Protein AF-A0A957UK20-F1 (afdb_monomer_lite)

pLDDT: mean 92.4, std 5.55, range [62.78, 97.19]

Structure (mmCIF, N/CA/C/O backbone):
data_AF-A0A957UK20-F1
#
_entry.id   AF-A0A957UK20-F1
#
loop_
_atom_site.group_PDB
_atom_site.id
_atom_site.type_symbol
_atom_site.label_atom_id
_atom_site.label_alt_id
_atom_site.label_comp_id
_atom_site.label_asym_id
_atom_site.label_entity_id
_atom_site.label_seq_id
_atom_site.pdbx_PDB_ins_code
_atom_site.Cartn_x
_atom_site.Cartn_y
_atom_site.Cartn_z
_atom_site.occupancy
_atom_site.B_iso_or_equiv
_atom_site.auth_seq_id
_atom_site.auth_comp_id
_atom_site.auth_asym_id
_atom_site.auth_atom_id
_atom_site.pdbx_PDB_model_num
ATOM 1 N N . MET A 1 1 ? -15.874 -6.274 10.987 1.00 79.81 1 MET A N 1
ATOM 2 C CA . MET A 1 1 ? -15.876 -5.228 9.941 1.00 79.81 1 MET A CA 1
ATOM 3 C C . MET A 1 1 ? -14.621 -4.390 10.143 1.00 79.81 1 MET A C 1
ATOM 5 O O . MET A 1 1 ? -14.443 -3.924 11.260 1.00 79.81 1 MET A O 1
ATOM 9 N N . LYS A 1 2 ? -13.737 -4.273 9.141 1.00 86.25 2 LYS A N 1
ATOM 10 C CA . LYS A 1 2 ? -12.528 -3.425 9.195 1.00 86.25 2 LYS A CA 1
ATOM 11 C C . LYS A 1 2 ? -12.717 -2.233 8.255 1.00 86.25 2 LYS A C 1
ATOM 13 O O . LYS A 1 2 ? -13.177 -2.426 7.134 1.00 86.25 2 LYS A O 1
ATOM 18 N N . ILE A 1 3 ? -12.403 -1.027 8.722 1.00 91.38 3 ILE A N 1
ATOM 19 C CA . ILE A 1 3 ? -12.420 0.187 7.897 1.00 91.38 3 ILE A CA 1
ATOM 20 C C . ILE A 1 3 ? -11.055 0.295 7.215 1.00 91.38 3 ILE A C 1
ATOM 22 O O . ILE A 1 3 ? -10.031 0.197 7.888 1.00 91.38 3 ILE A O 1
ATOM 26 N N . GLY A 1 4 ? -11.055 0.465 5.893 1.00 92.69 4 GLY A N 1
ATOM 27 C CA . GLY A 1 4 ? -9.847 0.653 5.093 1.00 92.69 4 GLY A CA 1
ATOM 28 C C . GLY A 1 4 ? -9.841 1.989 4.357 1.00 92.69 4 GLY A C 1
ATOM 29 O O . GLY A 1 4 ? -10.852 2.692 4.312 1.00 92.69 4 GLY A O 1
ATOM 30 N N . ILE A 1 5 ? -8.696 2.324 3.769 1.00 95.31 5 ILE A N 1
ATOM 31 C CA . ILE A 1 5 ? -8.483 3.550 2.988 1.00 95.31 5 ILE A CA 1
ATOM 32 C C . ILE A 1 5 ? -7.709 3.251 1.701 1.00 95.31 5 ILE A C 1
ATOM 34 O O . ILE A 1 5 ? -7.027 2.234 1.595 1.00 95.31 5 ILE A O 1
ATOM 38 N N . PHE A 1 6 ? -7.783 4.141 0.715 1.00 94.62 6 PHE A N 1
ATOM 39 C CA . PHE A 1 6 ? -6.855 4.113 -0.414 1.00 94.62 6 PHE A CA 1
ATOM 40 C C . PHE A 1 6 ? -5.496 4.662 0.021 1.00 94.62 6 PHE A C 1
ATOM 42 O O . PHE A 1 6 ? -5.424 5.771 0.559 1.00 94.62 6 PHE A O 1
ATOM 49 N N . ASP A 1 7 ? -4.430 3.911 -0.241 1.00 91.88 7 ASP A N 1
ATOM 50 C CA . ASP A 1 7 ? -3.036 4.295 0.020 1.00 91.88 7 ASP A CA 1
ATOM 51 C C . ASP A 1 7 ? -2.688 5.695 -0.519 1.00 91.88 7 ASP A C 1
ATOM 53 O O . ASP A 1 7 ? -2.017 6.482 0.143 1.00 91.88 7 ASP A O 1
ATOM 57 N N . ASN A 1 8 ? -3.231 6.055 -1.680 1.00 92.00 8 ASN A N 1
ATOM 58 C CA . ASN A 1 8 ? -2.986 7.334 -2.340 1.00 92.00 8 ASN A CA 1
ATOM 59 C C . ASN A 1 8 ? -3.862 8.501 -1.833 1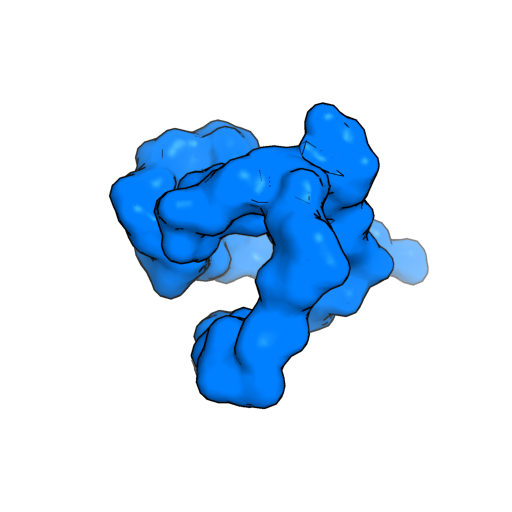.00 92.00 8 ASN A C 1
ATOM 61 O O . ASN A 1 8 ? -3.787 9.603 -2.401 1.00 92.00 8 ASN A O 1
ATOM 65 N N . THR A 1 9 ? -4.687 8.286 -0.798 1.00 94.69 9 THR A N 1
ATOM 66 C CA . THR A 1 9 ? -5.465 9.353 -0.139 1.00 94.69 9 THR A CA 1
ATOM 67 C C . THR A 1 9 ? -4.518 10.342 0.529 1.00 94.69 9 THR A C 1
ATOM 69 O O . THR A 1 9 ? -4.650 11.557 0.369 1.00 94.69 9 THR A O 1
ATOM 72 N N . PHE A 1 10 ? -3.496 9.824 1.213 1.00 93.00 10 PHE A N 1
ATOM 73 C CA . PHE A 1 10 ? -2.383 10.626 1.695 1.00 93.00 10 PHE A CA 1
ATOM 74 C C . PHE A 1 10 ? -1.360 10.764 0.571 1.00 93.00 10 PHE A C 1
ATOM 76 O O . PHE A 1 10 ? -0.635 9.829 0.251 1.00 93.00 10 PHE A O 1
ATOM 83 N N . LYS A 1 11 ? -1.282 11.948 -0.044 1.00 92.12 11 LYS A N 1
ATOM 84 C CA . LYS A 1 11 ? -0.295 12.210 -1.100 1.00 92.12 11 LYS A CA 1
ATOM 85 C C . LYS A 1 11 ? 1.119 12.161 -0.519 1.00 92.12 11 LYS A C 1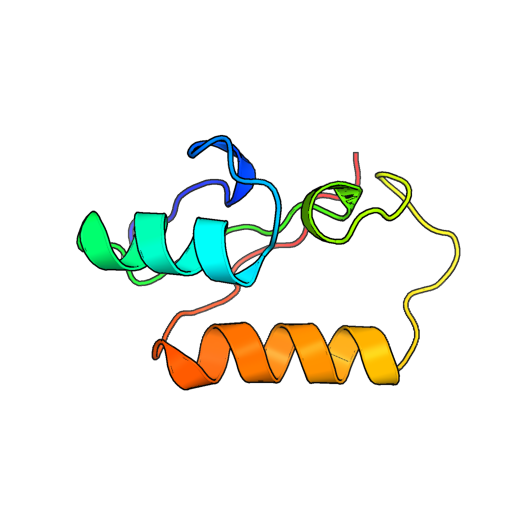
ATOM 87 O O . LYS A 1 11 ? 1.541 13.068 0.206 1.00 92.12 11 LYS A O 1
ATOM 92 N N . ARG A 1 12 ? 1.829 11.071 -0.810 1.00 93.44 12 ARG A N 1
ATOM 93 C CA . ARG A 1 12 ? 3.186 10.767 -0.347 1.00 93.44 12 ARG A CA 1
ATOM 94 C C . ARG A 1 12 ? 4.010 10.189 -1.500 1.00 93.44 12 ARG A C 1
ATOM 96 O O . ARG A 1 12 ? 3.430 9.599 -2.406 1.00 93.44 12 ARG A O 1
ATOM 103 N N . PRO A 1 13 ? 5.338 10.396 -1.496 1.00 88.19 13 PRO A N 1
ATOM 104 C CA . PRO A 1 13 ? 6.188 10.019 -2.623 1.00 88.19 13 PRO A CA 1
ATOM 105 C C . PRO A 1 13 ? 6.501 8.518 -2.690 1.00 88.19 13 PRO A C 1
ATOM 107 O O . PRO A 1 13 ? 6.974 8.058 -3.721 1.00 88.19 13 PRO A O 1
ATOM 110 N N . THR A 1 14 ? 6.284 7.765 -1.608 1.00 91.81 14 THR A N 1
ATOM 111 C CA . THR A 1 14 ? 6.605 6.335 -1.527 1.00 91.81 14 THR A CA 1
ATOM 112 C C . THR A 1 14 ? 5.491 5.560 -0.832 1.00 91.81 14 THR A C 1
ATOM 114 O O . THR A 1 14 ? 4.742 6.131 -0.032 1.00 91.81 14 THR A O 1
ATOM 117 N N . LEU A 1 15 ? 5.422 4.249 -1.096 1.00 94.19 15 LEU A N 1
ATOM 118 C CA . LEU A 1 15 ? 4.509 3.339 -0.402 1.00 94.19 15 LEU A CA 1
ATOM 119 C C . LEU A 1 15 ? 4.712 3.382 1.116 1.00 94.19 15 LEU A C 1
ATOM 121 O O . LEU A 1 15 ? 3.740 3.521 1.846 1.00 94.19 15 LEU A O 1
ATOM 125 N N . ASP A 1 16 ? 5.956 3.337 1.590 1.00 95.50 16 ASP A N 1
ATOM 126 C CA . ASP A 1 16 ? 6.251 3.384 3.026 1.00 95.50 16 ASP A CA 1
ATOM 127 C C . ASP A 1 16 ? 5.707 4.652 3.683 1.00 95.50 16 ASP A C 1
ATOM 129 O O . ASP A 1 16 ? 4.988 4.575 4.674 1.00 95.50 16 ASP A O 1
ATOM 133 N N . ALA A 1 17 ? 5.950 5.818 3.077 1.00 95.44 17 ALA A N 1
ATOM 134 C CA . ALA A 1 17 ? 5.451 7.082 3.605 1.00 95.44 17 ALA A CA 1
ATOM 135 C C . ALA A 1 17 ? 3.914 7.172 3.558 1.00 95.44 17 ALA A C 1
ATOM 137 O O . ALA A 1 17 ? 3.308 7.836 4.404 1.00 95.44 17 ALA A O 1
ATOM 138 N N . ALA A 1 18 ? 3.278 6.534 2.571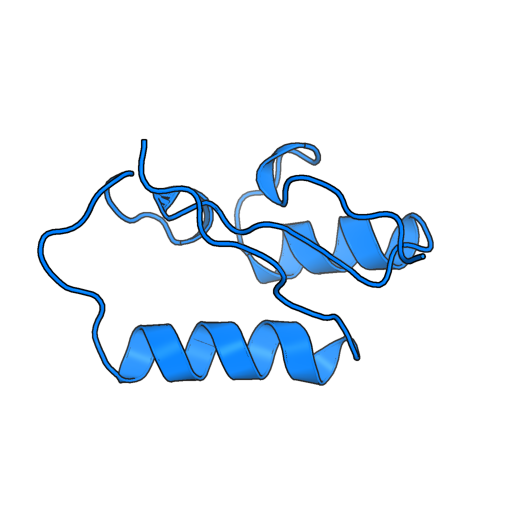 1.00 95.69 18 ALA A N 1
ATOM 139 C CA . ALA A 1 18 ? 1.825 6.423 2.503 1.00 95.69 18 ALA A CA 1
ATOM 140 C C . ALA A 1 18 ? 1.287 5.532 3.633 1.00 95.69 18 ALA A C 1
ATOM 142 O O . ALA A 1 18 ? 0.398 5.962 4.366 1.00 95.69 18 ALA A O 1
ATOM 143 N N . LEU A 1 19 ? 1.856 4.340 3.833 1.00 96.56 19 LEU A N 1
ATOM 144 C CA . LEU A 1 19 ? 1.438 3.418 4.893 1.00 96.56 19 LEU A CA 1
ATOM 145 C C . LEU A 1 19 ? 1.725 3.972 6.295 1.00 96.56 19 LEU A C 1
ATOM 147 O O . LEU A 1 19 ? 0.894 3.804 7.184 1.00 96.56 19 LEU A O 1
ATOM 151 N N . ASP A 1 20 ? 2.825 4.705 6.487 1.00 96.94 20 ASP A N 1
ATOM 152 C CA . ASP A 1 20 ? 3.101 5.436 7.732 1.00 96.94 20 ASP A CA 1
ATOM 153 C C . ASP A 1 20 ? 1.990 6.446 8.039 1.00 96.94 20 ASP A C 1
ATOM 155 O O . ASP A 1 20 ? 1.539 6.557 9.178 1.00 96.94 20 ASP A O 1
ATOM 159 N N . ALA A 1 21 ? 1.502 7.162 7.020 1.00 96.75 21 ALA A N 1
ATOM 160 C CA . ALA A 1 21 ? 0.397 8.101 7.184 1.00 96.75 21 ALA A CA 1
ATOM 161 C C . ALA A 1 21 ? -0.929 7.391 7.505 1.00 96.75 21 ALA A C 1
ATOM 163 O O . ALA A 1 21 ? -1.704 7.891 8.320 1.00 96.75 21 ALA A O 1
ATOM 164 N N . VAL A 1 22 ? -1.182 6.222 6.906 1.00 96.00 22 VAL A N 1
ATOM 165 C CA . VAL A 1 22 ? -2.364 5.404 7.219 1.00 96.00 22 VAL A CA 1
ATOM 166 C C . VAL A 1 22 ? -2.302 4.877 8.656 1.00 96.00 22 VAL A C 1
ATOM 168 O O . VAL A 1 22 ? -3.277 5.013 9.396 1.00 96.00 22 VAL A O 1
ATOM 171 N N . SER A 1 23 ? -1.147 4.361 9.078 1.00 96.12 23 SER A N 1
ATOM 172 C CA . SER A 1 23 ? -0.919 3.900 10.450 1.00 96.12 23 SER A CA 1
ATOM 173 C C . SER A 1 23 ? -1.073 5.045 11.460 1.00 96.12 23 SER A C 1
ATOM 175 O O . SER A 1 23 ? -1.786 4.904 12.454 1.00 96.12 23 SER A O 1
ATOM 177 N N . ALA A 1 24 ? -0.518 6.227 11.166 1.00 96.69 24 ALA A N 1
ATOM 178 C CA . ALA A 1 24 ? -0.678 7.425 11.994 1.00 96.69 24 ALA A CA 1
ATOM 179 C C . ALA A 1 24 ? -2.138 7.910 12.095 1.00 96.69 24 ALA A C 1
ATOM 181 O O . ALA A 1 24 ? -2.498 8.574 13.067 1.00 96.69 24 ALA A O 1
ATOM 182 N N . ALA A 1 25 ? -2.987 7.570 11.120 1.00 95.38 25 ALA A N 1
ATOM 183 C CA . ALA A 1 25 ? -4.425 7.828 11.152 1.00 95.38 25 ALA A CA 1
ATOM 184 C C . ALA A 1 25 ? -5.226 6.758 11.928 1.00 95.38 25 ALA A C 1
ATOM 186 O O . ALA A 1 25 ? -6.451 6.857 12.002 1.00 95.38 25 ALA A O 1
ATOM 187 N N . GLY A 1 26 ? -4.562 5.750 12.508 1.00 95.19 26 GLY A N 1
ATOM 188 C CA . GLY A 1 26 ? -5.193 4.680 13.288 1.00 95.19 26 GLY A CA 1
ATOM 189 C C . GLY A 1 26 ? -5.898 3.621 12.438 1.00 95.19 26 GLY A C 1
ATOM 190 O O . GLY A 1 26 ? -6.812 2.955 12.921 1.00 95.19 26 GLY A O 1
ATOM 191 N N . LEU A 1 27 ? -5.517 3.492 11.165 1.00 95.38 27 LEU A N 1
ATOM 192 C CA . LEU A 1 27 ? -6.087 2.521 10.238 1.00 95.38 27 LEU A CA 1
ATOM 193 C C . LEU A 1 27 ? -5.115 1.360 10.018 1.00 95.38 27 LEU A C 1
ATOM 195 O O . LEU A 1 27 ? -3.914 1.550 9.854 1.00 95.38 27 LEU A O 1
ATOM 199 N N . GLU A 1 28 ? -5.664 0.152 9.949 1.00 94.44 28 GLU A N 1
ATOM 200 C CA . GLU A 1 28 ? -4.894 -1.096 9.831 1.00 94.44 28 GLU A CA 1
ATOM 201 C C . GLU A 1 28 ? -5.090 -1.774 8.468 1.00 94.44 28 GLU A C 1
ATOM 203 O O . GLU A 1 28 ? -4.686 -2.914 8.263 1.00 94.44 28 GLU A O 1
ATOM 208 N N . CYS A 1 29 ? -5.772 -1.114 7.534 1.00 95.44 29 CYS A N 1
ATOM 209 C CA . CYS A 1 29 ? -6.180 -1.702 6.267 1.00 95.44 29 CYS A CA 1
ATOM 210 C C . CYS A 1 29 ? -6.081 -0.675 5.139 1.00 95.44 29 CYS A C 1
ATOM 212 O O . CYS A 1 29 ? -6.585 0.447 5.264 1.00 95.44 29 CYS A O 1
ATOM 214 N N . ALA A 1 30 ? -5.465 -1.072 4.025 1.00 95.31 30 ALA A N 1
ATOM 215 C CA . ALA A 1 30 ? -5.387 -0.240 2.833 1.00 95.31 30 ALA A CA 1
ATOM 216 C C . ALA A 1 30 ? -5.646 -1.025 1.539 1.00 95.31 30 ALA A C 1
ATOM 218 O O . ALA A 1 30 ? -5.370 -2.224 1.436 1.00 95.31 30 ALA A O 1
ATOM 219 N N . GLN A 1 31 ? -6.169 -0.319 0.539 1.00 94.81 31 GLN A N 1
ATOM 220 C CA . GLN A 1 31 ? -6.142 -0.730 -0.863 1.00 94.81 31 GLN A CA 1
ATOM 221 C C . GLN A 1 31 ? -4.970 -0.031 -1.553 1.00 94.81 31 GLN A C 1
ATOM 223 O O . GLN A 1 31 ? -4.790 1.176 -1.389 1.00 94.81 31 GLN A O 1
ATOM 228 N N . LEU A 1 32 ? -4.197 -0.801 -2.316 1.00 94.38 32 LEU A N 1
ATOM 229 C CA . LEU A 1 32 ? -2.962 -0.366 -2.965 1.00 94.38 32 LEU A CA 1
ATOM 230 C C . LEU A 1 32 ? -3.214 0.075 -4.408 1.00 94.38 32 LEU A C 1
ATOM 232 O O . LEU A 1 32 ? -3.905 -0.625 -5.153 1.00 94.38 32 LEU A O 1
ATOM 236 N N . HIS A 1 33 ? -2.594 1.177 -4.821 1.00 93.00 33 HIS A N 1
ATOM 237 C CA . HIS A 1 33 ? -2.491 1.569 -6.225 1.00 93.00 33 HIS A CA 1
ATOM 238 C C . HIS A 1 33 ? -1.071 1.329 -6.742 1.00 93.00 33 HIS A C 1
ATOM 240 O O . HIS A 1 33 ? -0.087 1.673 -6.089 1.00 93.00 33 HIS A O 1
ATOM 246 N N . MET A 1 34 ? -0.951 0.791 -7.958 1.00 91.25 34 MET A N 1
ATOM 247 C CA . MET A 1 34 ? 0.355 0.519 -8.573 1.00 91.25 34 MET A CA 1
ATOM 248 C C . MET A 1 34 ? 1.173 1.789 -8.838 1.00 91.25 34 MET A C 1
ATOM 250 O O . MET A 1 34 ? 2.400 1.778 -8.753 1.00 91.25 34 MET A O 1
ATOM 254 N N . ASN A 1 35 ? 0.501 2.922 -9.045 1.00 89.12 35 ASN A N 1
ATOM 255 C CA . ASN A 1 35 ? 1.167 4.214 -9.198 1.00 89.12 35 ASN A CA 1
ATOM 256 C C . ASN A 1 35 ? 1.919 4.672 -7.934 1.00 89.12 35 ASN A C 1
ATOM 258 O O . ASN A 1 35 ? 2.914 5.383 -8.054 1.00 89.12 35 ASN A O 1
ATOM 262 N N . THR A 1 36 ? 1.524 4.217 -6.741 1.00 89.88 36 THR A N 1
ATOM 263 C CA . THR A 1 36 ? 2.244 4.474 -5.481 1.00 89.88 36 THR A CA 1
ATOM 264 C C . THR A 1 36 ? 3.605 3.770 -5.450 1.00 89.88 36 THR A C 1
ATOM 266 O O . THR A 1 36 ? 4.516 4.187 -4.735 1.00 89.88 36 THR A O 1
ATOM 269 N N . LEU A 1 37 ? 3.762 2.721 -6.261 1.00 89.62 37 LEU A N 1
ATOM 270 C CA . LEU A 1 37 ? 5.020 2.013 -6.496 1.00 89.62 37 LEU A CA 1
ATOM 271 C C . LEU A 1 37 ? 5.797 2.576 -7.699 1.00 89.62 37 LEU A C 1
ATOM 273 O O . LEU A 1 37 ? 6.833 2.027 -8.064 1.00 89.62 37 LEU A O 1
ATOM 277 N N . GLY A 1 38 ? 5.307 3.649 -8.331 1.00 88.81 38 GLY A N 1
ATOM 278 C CA . GLY A 1 38 ? 5.886 4.207 -9.556 1.00 88.81 38 GLY A CA 1
ATOM 279 C C . GLY A 1 38 ? 5.658 3.347 -10.802 1.00 88.81 38 GLY A C 1
ATOM 280 O O . GLY A 1 38 ? 6.342 3.544 -11.803 1.00 88.81 38 GLY A O 1
ATOM 281 N N . MET A 1 39 ? 4.729 2.392 -10.742 1.00 89.94 39 MET A N 1
ATOM 282 C CA . MET A 1 39 ? 4.349 1.546 -11.872 1.00 89.94 39 MET A CA 1
ATOM 283 C C . MET A 1 39 ? 3.152 2.142 -12.619 1.00 89.94 39 MET A C 1
ATOM 285 O O . MET A 1 39 ? 2.416 2.978 -12.084 1.00 89.94 39 MET A O 1
ATOM 289 N N . ASP A 1 40 ? 2.920 1.665 -13.840 1.00 89.75 40 ASP A N 1
ATOM 290 C CA . ASP A 1 40 ? 1.664 1.917 -14.544 1.00 89.75 40 ASP A CA 1
ATOM 291 C C . ASP A 1 40 ? 0.475 1.427 -13.705 1.00 89.75 40 ASP A C 1
ATOM 293 O O . ASP A 1 40 ? 0.596 0.474 -12.934 1.00 89.75 40 ASP A O 1
ATOM 297 N N . ALA A 1 41 ? -0.686 2.075 -13.839 1.00 86.88 41 ALA A N 1
ATOM 298 C CA . ALA A 1 41 ? -1.877 1.733 -13.053 1.00 86.88 41 ALA A CA 1
ATOM 299 C C . ALA A 1 41 ? -2.312 0.268 -13.248 1.00 86.88 41 ALA A C 1
ATOM 301 O O . ALA A 1 41 ? -2.765 -0.377 -12.303 1.00 86.88 41 ALA A O 1
ATOM 302 N N . MET A 1 42 ? -2.111 -0.258 -14.457 1.00 89.62 42 MET A N 1
ATOM 303 C CA . MET A 1 42 ? -2.363 -1.645 -14.825 1.00 89.62 42 MET A CA 1
ATOM 304 C C . MET A 1 42 ? -1.135 -2.187 -15.570 1.00 89.62 42 MET A C 1
ATOM 306 O O . MET A 1 42 ? -1.085 -2.121 -16.797 1.00 89.62 42 MET A O 1
ATOM 310 N N . PRO A 1 43 ? -0.109 -2.661 -14.846 1.00 89.50 43 PRO A N 1
ATOM 311 C CA . PRO A 1 43 ? 1.075 -3.230 -15.469 1.00 89.50 43 PRO A CA 1
ATOM 312 C C . PRO A 1 43 ? 0.758 -4.631 -16.013 1.00 89.50 43 PRO A C 1
ATOM 314 O O . PRO A 1 43 ? 0.014 -5.387 -15.387 1.00 89.50 43 PRO A O 1
ATOM 317 N N . ASP A 1 44 ? 1.376 -5.015 -17.133 1.00 91.31 44 ASP A N 1
ATOM 318 C CA . ASP A 1 44 ? 1.205 -6.358 -17.720 1.00 91.31 44 ASP A CA 1
ATOM 319 C C . ASP A 1 44 ? 1.688 -7.480 -16.784 1.00 91.31 44 ASP A C 1
ATOM 321 O O . ASP A 1 44 ? 1.209 -8.614 -16.842 1.00 91.31 44 ASP A O 1
ATOM 325 N N . ALA 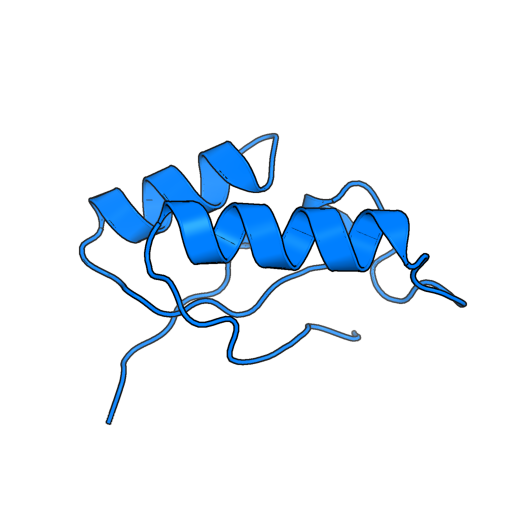A 1 45 ? 2.655 -7.169 -15.917 1.00 91.44 45 ALA A N 1
ATOM 326 C CA . ALA A 1 45 ? 3.189 -8.087 -14.926 1.00 91.44 45 ALA A CA 1
ATOM 327 C C . ALA A 1 45 ? 3.656 -7.350 -13.666 1.00 91.44 45 ALA A C 1
ATOM 329 O O . ALA A 1 45 ? 4.163 -6.228 -13.717 1.00 91.44 45 ALA A O 1
ATOM 330 N N . VAL A 1 46 ? 3.553 -8.034 -12.527 1.00 91.38 46 VAL A N 1
ATOM 331 C CA . VAL A 1 46 ? 4.138 -7.613 -11.251 1.00 91.38 46 VAL A CA 1
ATOM 332 C C . VAL A 1 46 ? 5.225 -8.618 -10.905 1.00 91.38 46 VAL A C 1
ATOM 334 O O . VAL A 1 46 ? 4.955 -9.813 -10.820 1.00 91.38 46 VAL A O 1
ATOM 337 N N . SER A 1 47 ? 6.463 -8.156 -10.738 1.00 94.25 47 SER A N 1
ATOM 338 C CA . SER A 1 47 ? 7.575 -9.056 -10.429 1.00 94.25 47 SER A CA 1
ATOM 339 C C . SER A 1 47 ? 7.483 -9.598 -9.000 1.00 94.25 47 SER A C 1
ATOM 341 O O . SER A 1 47 ? 6.928 -8.956 -8.102 1.00 94.25 47 SER A O 1
ATOM 343 N N . ASP A 1 48 ? 8.100 -10.756 -8.758 1.00 96.38 48 ASP A N 1
ATOM 344 C CA . ASP A 1 48 ? 8.188 -11.338 -7.414 1.00 96.38 48 ASP A CA 1
ATOM 345 C C . ASP A 1 48 ? 8.861 -10.385 -6.421 1.00 96.38 48 ASP A C 1
ATOM 347 O O . ASP A 1 48 ? 8.442 -10.298 -5.268 1.00 96.38 48 ASP A O 1
ATOM 351 N N . ALA A 1 49 ? 9.861 -9.624 -6.877 1.00 94.75 49 ALA A N 1
ATOM 352 C CA . ALA A 1 49 ? 10.551 -8.627 -6.065 1.00 94.75 49 ALA A CA 1
ATOM 353 C C . ALA A 1 49 ? 9.596 -7.525 -5.580 1.00 94.75 49 ALA A C 1
ATOM 355 O O . ALA A 1 49 ? 9.594 -7.200 -4.393 1.00 94.75 49 ALA A O 1
ATOM 356 N N . VAL A 1 50 ? 8.732 -7.011 -6.463 1.00 93.56 50 VAL A N 1
ATOM 357 C CA . VAL A 1 50 ? 7.705 -6.022 -6.095 1.00 93.56 50 VAL A CA 1
ATOM 358 C C . VAL A 1 50 ? 6.686 -6.642 -5.140 1.00 93.56 50 VAL A C 1
ATOM 360 O O . VAL A 1 50 ? 6.330 -6.037 -4.131 1.00 93.56 50 VAL A O 1
ATOM 363 N N . CYS A 1 51 ? 6.263 -7.882 -5.389 1.00 95.12 51 CYS A N 1
ATOM 364 C CA . CYS A 1 51 ? 5.350 -8.582 -4.486 1.00 95.12 51 CYS A CA 1
ATOM 365 C C . CYS A 1 51 ? 5.948 -8.777 -3.082 1.00 95.12 51 CYS A C 1
ATOM 367 O O . CYS A 1 51 ? 5.236 -8.650 -2.084 1.00 95.12 51 CYS A O 1
ATOM 369 N N . VAL A 1 52 ? 7.246 -9.092 -2.988 1.00 96.81 52 VAL A N 1
ATOM 370 C CA . VAL A 1 52 ? 7.970 -9.181 -1.710 1.00 96.81 52 VAL A CA 1
ATOM 371 C C . VAL A 1 52 ? 8.027 -7.814 -1.040 1.00 96.81 52 VAL A C 1
ATOM 373 O O . VAL A 1 52 ? 7.673 -7.724 0.131 1.00 96.81 52 VAL A O 1
ATOM 376 N N . GLN A 1 53 ? 8.384 -6.759 -1.775 1.00 95.12 53 GLN A N 1
ATOM 377 C CA . GLN A 1 53 ? 8.417 -5.393 -1.252 1.00 95.12 53 GLN A CA 1
ATOM 378 C C . GLN A 1 53 ? 7.064 -4.976 -0.659 1.00 95.12 53 GLN A C 1
ATOM 380 O O . 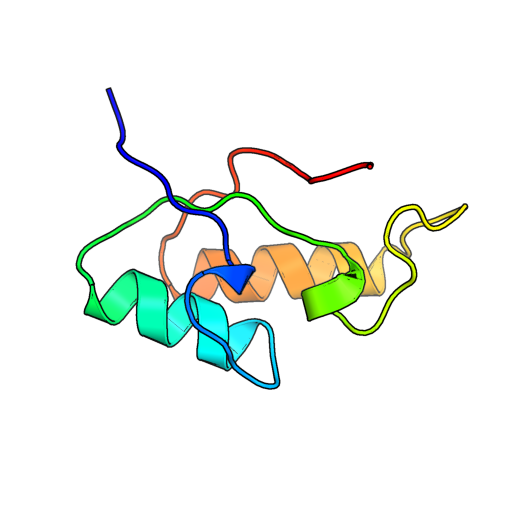GLN A 1 53 ? 7.021 -4.496 0.472 1.00 95.12 53 GLN A O 1
ATOM 385 N N . ILE A 1 54 ? 5.960 -5.204 -1.382 1.00 95.38 54 ILE A N 1
ATOM 386 C CA . ILE A 1 54 ? 4.605 -4.893 -0.905 1.00 95.38 54 ILE A CA 1
ATOM 387 C C . ILE A 1 54 ? 4.312 -5.655 0.390 1.00 95.38 54 ILE A C 1
ATOM 389 O O . ILE A 1 54 ? 3.900 -5.054 1.379 1.00 95.38 54 ILE A O 1
ATOM 393 N N . ARG A 1 55 ? 4.551 -6.973 0.418 1.00 96.00 55 ARG A N 1
ATOM 394 C CA . ARG A 1 55 ? 4.296 -7.782 1.620 1.00 96.00 55 ARG A CA 1
ATOM 395 C C . ARG A 1 55 ? 5.103 -7.298 2.819 1.00 96.00 55 ARG A C 1
ATOM 397 O O . ARG A 1 55 ? 4.540 -7.195 3.904 1.00 96.00 55 ARG A O 1
ATOM 404 N N . THR A 1 56 ? 6.382 -6.987 2.626 1.00 97.00 56 THR A N 1
ATOM 405 C CA . THR A 1 56 ? 7.248 -6.469 3.691 1.00 97.00 56 THR A CA 1
ATOM 406 C C . THR A 1 56 ? 6.727 -5.135 4.221 1.00 97.00 56 THR A C 1
ATOM 408 O O . TH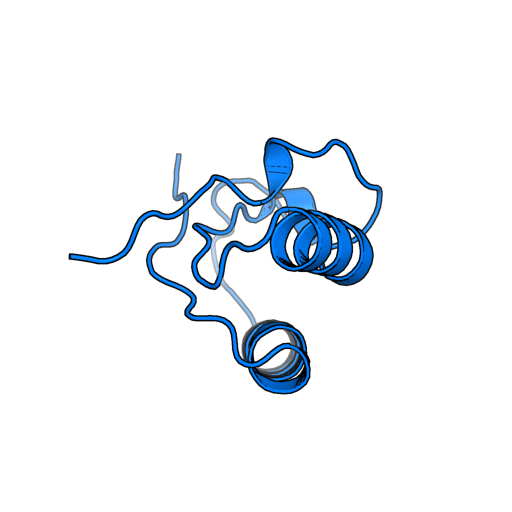R A 1 56 ? 6.526 -5.010 5.425 1.00 97.00 56 THR A O 1
ATOM 411 N N . ALA A 1 57 ? 6.404 -4.184 3.339 1.00 96.56 57 ALA A N 1
ATOM 412 C CA . ALA A 1 57 ? 5.945 -2.851 3.734 1.00 96.56 57 ALA A CA 1
ATOM 413 C C . ALA A 1 57 ? 4.649 -2.881 4.570 1.00 96.56 57 ALA A C 1
ATOM 415 O O . ALA A 1 57 ? 4.507 -2.118 5.530 1.00 96.56 57 ALA A O 1
ATOM 416 N N . PHE A 1 58 ? 3.714 -3.776 4.231 1.00 97.06 58 PHE A N 1
ATOM 417 C CA . PHE A 1 58 ? 2.487 -3.991 5.005 1.00 97.06 58 PHE A CA 1
ATOM 418 C C . PHE A 1 58 ? 2.755 -4.737 6.323 1.00 97.06 58 PHE A C 1
ATOM 420 O O . PHE A 1 58 ? 2.233 -4.344 7.369 1.00 97.06 58 PHE A O 1
ATOM 427 N N . ALA A 1 59 ? 3.598 -5.776 6.301 1.00 96.81 59 ALA A N 1
ATOM 428 C CA . ALA A 1 59 ? 3.918 -6.575 7.484 1.00 96.81 59 ALA A CA 1
ATOM 429 C C . ALA A 1 59 ? 4.649 -5.767 8.567 1.00 96.81 59 ALA A C 1
ATOM 431 O O . ALA A 1 59 ? 4.308 -5.888 9.743 1.00 96.81 59 ALA A O 1
ATOM 432 N N . GLU A 1 60 ? 5.590 -4.898 8.187 1.00 97.19 60 GLU A N 1
ATOM 433 C CA . GLU A 1 60 ? 6.318 -4.015 9.116 1.00 97.19 60 GLU A CA 1
ATOM 434 C C . GLU A 1 60 ? 5.387 -3.102 9.927 1.00 97.19 60 GLU A C 1
ATOM 436 O O . GLU A 1 60 ? 5.723 -2.696 11.038 1.00 97.19 60 GLU A O 1
ATOM 441 N N . ARG A 1 61 ? 4.192 -2.819 9.399 1.00 95.69 61 ARG A N 1
ATOM 442 C CA . ARG A 1 61 ? 3.182 -1.949 10.018 1.00 95.69 61 ARG A CA 1
ATOM 443 C C . ARG A 1 61 ? 1.988 -2.717 10.573 1.00 95.69 61 ARG A C 1
ATOM 445 O O . ARG A 1 61 ? 1.037 -2.098 11.036 1.00 95.69 61 ARG A O 1
ATOM 452 N N . SER A 1 62 ? 2.031 -4.053 10.534 1.00 95.19 62 SER A N 1
ATOM 453 C CA . SER A 1 62 ? 0.903 -4.921 10.902 1.00 95.19 62 SER A CA 1
ATOM 454 C C . SER A 1 62 ? -0.401 -4.537 10.180 1.00 95.19 62 SER A C 1
ATOM 456 O O . SER A 1 62 ? -1.475 -4.557 10.778 1.00 95.19 62 SER A O 1
ATOM 458 N N . MET A 1 63 ? -0.302 -4.156 8.901 1.00 95.50 63 MET A N 1
ATOM 459 C CA . MET A 1 63 ? -1.432 -3.716 8.083 1.00 95.50 63 MET A CA 1
ATOM 460 C C . MET A 1 63 ? -1.887 -4.795 7.100 1.00 95.50 63 MET A C 1
ATOM 462 O O . MET A 1 63 ? -1.074 -5.509 6.512 1.00 95.50 63 MET A O 1
ATOM 466 N N . ASP A 1 64 ? -3.191 -4.838 6.841 1.00 95.19 64 ASP A N 1
ATOM 467 C CA . ASP A 1 64 ? -3.793 -5.701 5.830 1.00 95.19 64 ASP A CA 1
ATOM 468 C C . ASP A 1 64 ? -3.864 -4.998 4.468 1.00 95.19 64 ASP A C 1
ATOM 470 O O . ASP A 1 64 ? -4.458 -3.922 4.325 1.00 95.19 64 ASP A O 1
ATOM 474 N N . LEU A 1 65 ? -3.339 -5.657 3.434 1.00 94.31 65 LEU A N 1
ATOM 475 C CA . LEU A 1 65 ? -3.630 -5.315 2.044 1.00 94.31 65 LEU A CA 1
ATOM 476 C C . LEU A 1 65 ? -4.952 -5.972 1.640 1.00 94.31 65 LEU A C 1
ATOM 478 O O . LEU A 1 65 ? -5.007 -7.182 1.430 1.00 94.31 65 LEU A O 1
ATOM 482 N N . SER A 1 66 ? -6.020 -5.183 1.525 1.00 89.00 66 SER A N 1
ATOM 483 C CA . SER A 1 66 ? -7.359 -5.735 1.249 1.00 89.00 66 SER A CA 1
ATOM 484 C C . SER A 1 66 ? -7.709 -5.826 -0.231 1.00 89.00 66 SER A C 1
ATOM 486 O O . SER A 1 66 ? -8.541 -6.645 -0.613 1.00 89.00 66 SER A O 1
ATOM 488 N N . CYS A 1 67 ? -7.119 -4.973 -1.067 1.00 88.69 67 CYS A N 1
ATOM 489 C CA . CYS A 1 67 ? -7.421 -4.923 -2.492 1.00 88.69 67 CYS A CA 1
ATOM 490 C C . CYS A 1 67 ? -6.277 -4.258 -3.263 1.00 88.69 67 CYS A C 1
ATOM 492 O O . CYS A 1 67 ? -5.520 -3.455 -2.711 1.00 88.69 67 CYS A O 1
ATOM 494 N N . LEU A 1 68 ? -6.197 -4.565 -4.552 1.00 88.00 68 LEU A N 1
ATOM 495 C CA . LEU A 1 68 ? -5.340 -3.895 -5.513 1.00 88.00 68 LEU A CA 1
ATOM 496 C C . LEU A 1 68 ? -6.218 -3.121 -6.506 1.00 88.00 68 LEU A C 1
ATOM 498 O O . LEU A 1 68 ? -7.142 -3.693 -7.083 1.00 88.00 68 LEU A O 1
ATOM 502 N N . SER A 1 69 ? -5.926 -1.838 -6.725 1.00 83.00 69 SER A N 1
ATOM 503 C CA . SER A 1 69 ? -6.533 -1.081 -7.823 1.00 83.00 69 SER A CA 1
ATOM 504 C C . SER A 1 69 ? -5.974 -1.564 -9.162 1.00 83.00 69 SER A C 1
ATOM 506 O O . SER A 1 69 ? -4.759 -1.583 -9.341 1.00 83.00 69 SER A O 1
ATOM 508 N N . GLY A 1 70 ? -6.861 -1.940 -10.086 1.00 71.81 70 GLY A N 1
ATOM 509 C CA . GLY A 1 70 ? -6.526 -2.402 -11.441 1.00 71.81 70 GLY A CA 1
ATOM 510 C C . GLY A 1 70 ? -7.192 -1.578 -12.547 1.00 71.81 70 GLY A C 1
ATOM 511 O O . GLY A 1 70 ? -7.459 -2.109 -13.620 1.00 71.81 70 GLY A O 1
ATOM 512 N N . THR A 1 71 ? -7.528 -0.322 -12.253 1.00 62.78 71 THR A N 1
ATOM 513 C CA . THR A 1 71 ? -8.123 0.661 -13.174 1.00 62.78 71 THR A CA 1
ATOM 514 C C . THR A 1 71 ? -7.224 1.878 -13.259 1.00 62.78 71 THR A C 1
ATOM 516 O O . THR A 1 71 ? -7.027 2.389 -14.378 1.00 62.78 71 THR A O 1
#

Secondary structure (DSSP, 8-state):
----EEGGGS--SSHHHHHHHHHHTT--EEEEEGGGGTS-SS-S---HHHHHHHHHHHHTTT-EEEEEE--

Foldseek 3Di:
DFDEEELPVPPDQASLVSVVVCVVVVHQEYEYAVVNVVDDRADPDDDPVNVVVVVVSSVVSNHDHPYYRRD

Sequence (71 aa):
MKIGIFDNTFKRPTLDAALDAVSAAGLECAQLHMNTLGMDAMPDAVSDAVCVQIRTAFAERSMDLSCLSGT

Radius of gyration: 11.37 Å; chains: 1; bounding box: 26×24×31 Å